Protein AF-A0A176S662-F1 (afdb_monomer_lite)

Structure (mmCIF, N/CA/C/O backbone):
data_AF-A0A176S662-F1
#
_entry.id   AF-A0A176S662-F1
#
loop_
_atom_site.group_PDB
_atom_site.id
_atom_site.type_symbol
_atom_site.label_atom_id
_atom_site.label_alt_id
_atom_site.label_comp_id
_atom_site.label_asym_id
_atom_site.label_entity_id
_atom_site.label_seq_id
_atom_site.pdbx_PDB_ins_code
_atom_site.Cartn_x
_atom_site.Cartn_y
_atom_site.Cartn_z
_atom_site.occupancy
_atom_site.B_iso_or_equiv
_atom_site.auth_seq_id
_atom_site.auth_comp_id
_atom_site.auth_asym_id
_atom_site.auth_atom_id
_atom_site.pdbx_PDB_model_num
ATOM 1 N N . MET A 1 1 ? 5.153 -6.484 -13.056 1.00 88.88 1 MET A N 1
ATOM 2 C CA . MET A 1 1 ? 5.310 -6.080 -11.660 1.00 88.88 1 MET A CA 1
ATOM 3 C C . MET A 1 1 ? 3.921 -5.932 -11.124 1.00 88.88 1 MET A C 1
ATOM 5 O O . MET A 1 1 ? 3.238 -4.948 -11.407 1.00 88.88 1 MET A O 1
ATOM 9 N N . ASP A 1 2 ? 3.489 -6.979 -10.466 1.00 92.06 2 ASP A N 1
ATOM 10 C CA . ASP A 1 2 ? 2.156 -7.032 -9.914 1.00 92.06 2 ASP A CA 1
ATOM 11 C C . ASP A 1 2 ? 2.210 -6.422 -8.511 1.00 92.06 2 ASP A C 1
ATOM 13 O O . ASP A 1 2 ? 3.280 -6.328 -7.903 1.00 92.06 2 ASP A O 1
ATOM 17 N N . TYR A 1 3 ? 1.083 -5.906 -8.039 1.00 94.19 3 TYR A N 1
ATOM 18 C CA . TYR A 1 3 ? 0.962 -5.378 -6.691 1.00 94.19 3 TYR A CA 1
ATOM 19 C C . TYR A 1 3 ? -0.307 -5.893 -6.036 1.00 94.19 3 TYR A C 1
ATOM 21 O O . TYR A 1 3 ? -1.312 -6.132 -6.710 1.00 94.19 3 TYR A O 1
ATOM 29 N N . ALA A 1 4 ? -0.255 -6.026 -4.716 1.00 95.94 4 ALA A N 1
ATOM 30 C CA . ALA A 1 4 ? -1.404 -6.392 -3.909 1.00 95.94 4 ALA A CA 1
ATOM 31 C C . ALA A 1 4 ? -1.339 -5.726 -2.536 1.00 95.94 4 ALA A C 1
ATOM 33 O O . ALA A 1 4 ? -0.268 -5.637 -1.923 1.00 95.94 4 ALA A O 1
ATOM 34 N N . THR A 1 5 ? -2.495 -5.286 -2.046 1.00 97.69 5 THR A N 1
ATOM 35 C CA . THR A 1 5 ? -2.676 -4.929 -0.640 1.00 97.69 5 THR A CA 1
ATOM 36 C C . THR A 1 5 ? -2.841 -6.179 0.217 1.00 97.69 5 THR A C 1
ATOM 38 O O . THR A 1 5 ? -3.388 -7.188 -0.223 1.00 97.69 5 THR A O 1
ATOM 41 N N . THR A 1 6 ? -2.377 -6.130 1.459 1.00 97.75 6 THR A N 1
ATOM 42 C CA . THR A 1 6 ? -2.610 -7.187 2.446 1.00 97.75 6 THR A CA 1
ATOM 43 C C . THR A 1 6 ? -2.925 -6.566 3.794 1.00 97.75 6 THR A C 1
ATOM 45 O O . THR A 1 6 ? -2.230 -5.643 4.237 1.00 97.75 6 THR A O 1
ATOM 48 N N . ASP A 1 7 ? -3.955 -7.109 4.437 1.00 98.12 7 ASP A N 1
ATOM 49 C CA . ASP A 1 7 ? -4.422 -6.684 5.750 1.00 98.12 7 ASP A CA 1
ATOM 50 C C . ASP A 1 7 ? -3.309 -6.705 6.802 1.00 98.12 7 ASP A C 1
ATOM 52 O O . ASP A 1 7 ? -2.432 -7.573 6.822 1.00 98.12 7 ASP A O 1
ATOM 56 N N . GLY A 1 8 ? -3.387 -5.736 7.709 1.00 96.38 8 GLY A N 1
ATOM 57 C CA . GLY A 1 8 ? -2.621 -5.707 8.948 1.00 96.38 8 GLY A CA 1
ATOM 58 C C . GLY A 1 8 ? -3.579 -5.535 10.118 1.00 96.38 8 GLY A C 1
ATOM 59 O O . GLY A 1 8 ? -4.413 -6.397 10.383 1.00 96.38 8 GLY A O 1
ATOM 60 N N . THR A 1 9 ? -3.480 -4.408 10.821 1.00 95.88 9 THR A N 1
ATOM 61 C CA . THR A 1 9 ? -4.537 -3.979 11.753 1.00 95.88 9 THR A CA 1
ATOM 62 C C . THR A 1 9 ? -5.648 -3.190 11.057 1.00 95.88 9 THR A C 1
ATOM 64 O O . THR A 1 9 ? -6.746 -3.100 11.601 1.00 95.88 9 THR A O 1
ATOM 67 N N . ALA A 1 10 ? -5.374 -2.639 9.869 1.00 96.38 10 ALA A N 1
ATOM 68 C CA . ALA A 1 10 ? -6.380 -2.150 8.933 1.00 96.38 10 ALA A CA 1
ATOM 69 C C . ALA A 1 10 ? -6.897 -3.323 8.096 1.00 96.38 10 ALA A C 1
ATOM 71 O O . ALA A 1 10 ? -6.092 -4.109 7.588 1.00 96.38 10 ALA A O 1
ATOM 72 N N . LEU A 1 11 ? -8.221 -3.421 7.965 1.00 95.50 11 LEU A N 1
ATOM 73 C CA . LEU A 1 11 ? -8.911 -4.503 7.266 1.00 95.50 11 LEU A CA 1
ATOM 74 C C . LEU A 1 11 ? -9.571 -4.016 5.975 1.00 95.50 11 LEU A C 1
ATOM 76 O O . LEU A 1 11 ? -10.255 -2.984 5.958 1.00 95.50 11 LEU A O 1
ATOM 80 N N . GLU A 1 12 ? -9.420 -4.801 4.912 1.00 96.69 12 GLU A N 1
ATOM 81 C CA . GLU A 1 12 ? -10.128 -4.605 3.652 1.00 96.69 12 GLU A CA 1
ATOM 82 C C . GLU A 1 12 ? -11.653 -4.537 3.866 1.00 96.69 12 GLU A C 1
ATOM 84 O O . GLU A 1 12 ? -12.249 -5.273 4.656 1.00 96.69 12 GLU A O 1
ATOM 89 N N . GLY A 1 13 ? -12.303 -3.605 3.167 1.00 94.88 13 GLY A N 1
ATOM 90 C CA . GLY A 1 13 ? -13.748 -3.385 3.220 1.00 94.88 13 GLY A CA 1
ATOM 91 C C . GLY A 1 13 ? -14.235 -2.658 4.477 1.00 94.88 13 GLY A C 1
ATOM 92 O O . GLY A 1 13 ? -15.403 -2.275 4.525 1.00 94.88 13 GLY A O 1
ATOM 93 N N . THR A 1 14 ? -13.359 -2.432 5.463 1.00 93.19 14 THR A N 1
ATOM 94 C CA . THR A 1 14 ? -13.676 -1.682 6.691 1.00 93.19 14 THR A CA 1
ATOM 95 C C . THR A 1 14 ? -12.854 -0.406 6.817 1.00 93.19 14 THR A C 1
ATOM 97 O O . THR A 1 14 ? -13.419 0.649 7.080 1.00 93.19 14 THR A O 1
ATOM 100 N N . ASP A 1 15 ? -11.537 -0.503 6.625 1.00 94.44 15 ASP A N 1
ATOM 101 C CA . ASP A 1 15 ? -10.590 0.605 6.811 1.00 94.44 15 ASP A CA 1
ATOM 102 C C . ASP A 1 15 ? -10.035 1.114 5.466 1.00 94.44 15 ASP A C 1
ATOM 104 O O . ASP A 1 15 ? -9.707 2.290 5.305 1.00 94.44 15 ASP A O 1
ATOM 108 N N . TYR A 1 16 ? -9.954 0.236 4.464 1.00 95.94 16 TYR A N 1
ATOM 109 C CA . TYR A 1 16 ? -9.534 0.570 3.104 1.00 95.94 16 TYR A CA 1
ATOM 110 C C . TYR A 1 16 ? -10.192 -0.365 2.084 1.00 95.94 16 TYR A C 1
ATOM 112 O O . TYR A 1 16 ? -10.697 -1.434 2.430 1.00 95.94 16 TYR A O 1
ATOM 120 N N . VAL A 1 17 ? -10.206 0.035 0.815 1.00 97.31 17 VAL A N 1
ATOM 121 C CA . VAL A 1 17 ? -10.619 -0.836 -0.293 1.00 97.31 17 VAL A CA 1
ATOM 122 C C . VAL A 1 17 ? -9.396 -1.610 -0.768 1.00 97.31 17 VAL A C 1
ATOM 124 O O . VAL A 1 17 ? -8.416 -0.995 -1.192 1.00 97.31 17 VAL A O 1
ATOM 127 N N . GLY A 1 18 ? -9.457 -2.940 -0.684 1.00 96.12 18 GLY A N 1
ATOM 128 C CA . GLY A 1 18 ? -8.407 -3.823 -1.177 1.00 96.12 18 GLY A CA 1
ATOM 129 C C . GLY A 1 18 ? -8.163 -3.600 -2.662 1.00 96.12 18 GLY A C 1
ATOM 130 O O . GLY A 1 18 ? -9.102 -3.380 -3.430 1.00 96.12 18 GLY A O 1
ATOM 131 N N . ASP A 1 19 ? -6.895 -3.621 -3.060 1.00 96.88 19 ASP A N 1
ATOM 132 C CA . ASP A 1 19 ? -6.506 -3.377 -4.441 1.00 96.88 19 ASP A CA 1
ATOM 133 C C . ASP A 1 19 ? -5.398 -4.330 -4.883 1.00 96.88 19 ASP A C 1
ATOM 135 O O . ASP A 1 19 ? -4.455 -4.638 -4.146 1.00 96.88 19 ASP A O 1
ATOM 139 N N . THR A 1 20 ? -5.518 -4.785 -6.125 1.00 96.19 20 THR A N 1
ATOM 140 C CA . THR A 1 20 ? -4.510 -5.601 -6.797 1.00 96.19 20 THR A CA 1
ATOM 141 C C . THR A 1 20 ? -4.406 -5.156 -8.243 1.00 96.19 20 THR A C 1
ATOM 143 O O . THR A 1 20 ? -5.398 -4.779 -8.869 1.00 96.19 20 THR A O 1
ATOM 146 N N . GLY A 1 21 ? -3.209 -5.222 -8.810 1.00 94.25 21 GLY A N 1
ATOM 147 C CA . GLY A 1 21 ? -3.031 -4.795 -10.185 1.00 94.25 21 GLY A CA 1
ATOM 148 C C . GLY A 1 21 ? -1.631 -5.014 -10.707 1.00 94.25 21 GLY A C 1
ATOM 149 O O . GLY A 1 21 ? -0.821 -5.725 -10.119 1.00 94.25 21 GLY A O 1
ATOM 150 N N . ARG A 1 22 ? -1.353 -4.390 -11.851 1.00 92.19 22 ARG A N 1
ATOM 151 C CA . ARG A 1 22 ? -0.073 -4.512 -12.542 1.00 92.19 22 ARG A CA 1
ATOM 152 C C . ARG A 1 22 ? 0.472 -3.154 -12.933 1.00 92.19 22 ARG A C 1
ATOM 154 O O . ARG A 1 22 ? -0.137 -2.416 -13.704 1.00 92.19 22 ARG A O 1
ATOM 161 N N . LEU A 1 23 ? 1.678 -2.877 -12.464 1.00 90.12 23 LEU A N 1
ATOM 162 C CA . LEU A 1 23 ? 2.497 -1.769 -12.916 1.00 90.12 23 LEU A CA 1
ATOM 163 C C . LEU A 1 23 ? 3.383 -2.249 -14.071 1.00 90.12 23 LEU A C 1
ATOM 165 O O . LEU A 1 23 ? 4.024 -3.306 -14.012 1.00 90.12 23 LEU A O 1
ATOM 169 N N . THR A 1 24 ? 3.393 -1.472 -15.152 1.00 88.62 24 THR A N 1
ATOM 170 C CA . THR A 1 24 ? 4.159 -1.791 -16.359 1.00 88.62 24 THR A CA 1
ATOM 171 C C . THR A 1 24 ? 5.200 -0.715 -16.602 1.00 88.62 24 THR A C 1
ATOM 173 O O . THR A 1 24 ? 4.865 0.459 -16.761 1.00 88.62 24 THR A O 1
ATOM 176 N N . TRP A 1 25 ? 6.452 -1.149 -16.664 1.00 89.19 25 TRP A N 1
ATOM 177 C CA . TRP A 1 25 ? 7.569 -0.377 -17.185 1.00 89.19 25 TRP A CA 1
ATOM 178 C C . TRP A 1 25 ? 7.939 -0.960 -18.542 1.00 89.19 25 TRP A C 1
ATOM 180 O O . TRP A 1 25 ? 8.109 -2.175 -18.673 1.00 89.19 25 TRP A O 1
ATOM 190 N N . LEU A 1 26 ? 7.987 -0.103 -19.558 1.00 88.75 26 LEU A N 1
ATOM 191 C CA . LEU A 1 26 ? 8.500 -0.479 -20.871 1.00 88.75 26 LEU A CA 1
ATOM 192 C C . LEU A 1 26 ? 10.032 -0.509 -20.836 1.00 88.75 26 LEU A C 1
ATOM 194 O O . LEU A 1 26 ? 10.649 0.007 -19.905 1.00 88.75 26 LEU A O 1
ATOM 198 N N . ASP A 1 27 ? 10.647 -1.107 -21.853 1.00 85.75 27 ASP A N 1
ATOM 199 C CA . ASP A 1 27 ? 12.105 -1.116 -21.964 1.00 85.75 27 ASP A CA 1
ATOM 200 C C . ASP A 1 27 ? 12.665 0.318 -21.939 1.00 85.75 27 ASP A C 1
ATOM 202 O O . ASP A 1 27 ? 12.169 1.208 -22.634 1.00 85.75 27 ASP A O 1
ATOM 206 N N . GLY A 1 28 ? 13.659 0.548 -21.082 1.00 87.62 28 GLY A N 1
ATOM 207 C CA . GLY A 1 28 ? 14.241 1.870 -20.834 1.00 87.62 28 GLY A CA 1
ATOM 208 C C . GLY A 1 28 ? 13.395 2.846 -19.999 1.00 87.62 28 GLY A C 1
ATOM 209 O O . GLY A 1 28 ? 13.873 3.945 -19.718 1.00 87.62 28 GLY A O 1
ATOM 210 N N . ASP A 1 29 ? 12.178 2.490 -19.571 1.00 88.94 29 ASP A N 1
ATOM 211 C CA . ASP A 1 29 ? 11.369 3.331 -18.681 1.00 88.94 29 ASP A CA 1
ATOM 212 C C . ASP A 1 29 ? 11.796 3.153 -17.219 1.00 88.94 29 ASP A C 1
ATOM 214 O O . ASP A 1 29 ? 11.579 2.108 -16.609 1.00 88.94 29 ASP A O 1
ATOM 218 N N . SER A 1 30 ? 12.369 4.205 -16.641 1.00 87.56 30 SER A N 1
ATOM 219 C CA . SER A 1 30 ? 12.741 4.290 -15.224 1.00 87.56 30 SER A CA 1
ATOM 220 C C . SER A 1 30 ? 11.846 5.245 -14.428 1.00 87.56 30 SER A C 1
ATOM 222 O O . SER A 1 30 ? 12.149 5.586 -13.286 1.00 87.56 30 SER A O 1
ATOM 224 N N . SER A 1 31 ? 10.739 5.700 -15.019 1.00 91.56 31 SER A N 1
ATOM 225 C CA . SER A 1 31 ? 9.840 6.669 -14.396 1.00 91.56 31 SER A CA 1
ATOM 226 C C . SER A 1 31 ? 9.036 6.022 -13.275 1.00 91.56 31 SER A C 1
ATOM 228 O O . SER A 1 31 ? 8.534 4.901 -13.421 1.00 91.56 31 SER A O 1
ATOM 230 N N . ASN A 1 32 ? 8.813 6.768 -12.196 1.00 91.12 32 ASN A N 1
ATOM 231 C CA . ASN A 1 32 ? 7.939 6.338 -11.109 1.00 91.12 32 ASN A CA 1
ATOM 232 C C . ASN A 1 32 ? 6.531 6.010 -11.632 1.00 91.12 32 ASN A C 1
ATOM 234 O O . ASN A 1 32 ? 6.001 6.686 -12.519 1.00 91.12 32 ASN A O 1
ATOM 238 N N . LYS A 1 33 ? 5.919 4.974 -11.058 1.00 90.75 33 LYS A N 1
ATOM 239 C CA . LYS A 1 33 ? 4.506 4.641 -11.250 1.00 90.75 33 LYS A CA 1
ATOM 240 C C . LYS A 1 33 ? 3.788 4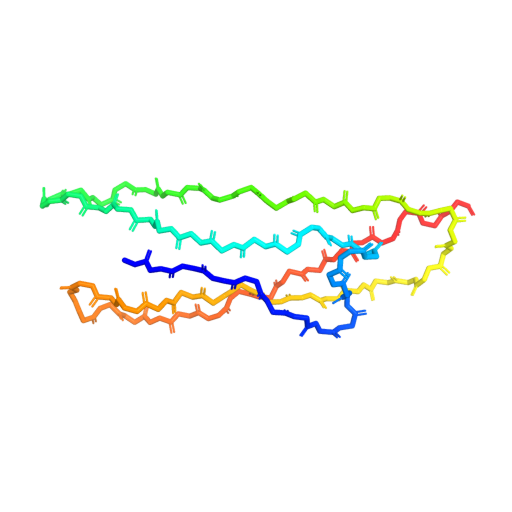.815 -9.919 1.00 90.75 33 LYS A C 1
ATOM 242 O O . LYS A 1 33 ? 4.378 4.593 -8.865 1.00 90.75 33 LYS A O 1
ATOM 247 N N . THR A 1 34 ? 2.530 5.230 -9.975 1.00 91.94 34 THR A N 1
ATOM 248 C CA . THR A 1 34 ? 1.723 5.522 -8.789 1.00 91.94 34 THR A CA 1
ATOM 249 C C . THR A 1 34 ? 0.525 4.590 -8.754 1.00 91.94 34 THR A C 1
ATOM 251 O O . THR A 1 34 ? -0.113 4.362 -9.779 1.00 91.94 34 THR A O 1
ATOM 254 N N . LEU A 1 35 ? 0.226 4.082 -7.565 1.00 91.19 35 LEU A N 1
ATOM 255 C CA . LEU A 1 35 ? -1.001 3.366 -7.229 1.00 91.19 35 LEU A CA 1
ATOM 256 C C . LEU A 1 35 ? -1.814 4.223 -6.253 1.00 91.19 35 LEU A C 1
ATOM 258 O O . LEU A 1 35 ? -1.244 5.015 -5.502 1.00 91.19 35 LEU A O 1
ATOM 262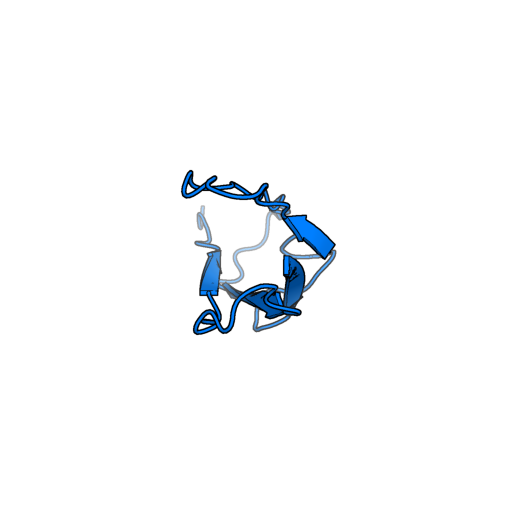 N N . THR A 1 36 ? -3.139 4.119 -6.297 1.00 94.25 36 THR A N 1
ATOM 263 C CA . THR A 1 36 ? -4.047 4.900 -5.443 1.00 94.25 36 THR A CA 1
ATOM 264 C C . THR A 1 36 ? -4.945 3.945 -4.679 1.00 94.25 36 THR A C 1
ATOM 266 O O . THR A 1 36 ? -5.780 3.282 -5.281 1.00 94.25 36 THR A O 1
ATOM 269 N N . ILE A 1 37 ? -4.782 3.900 -3.358 1.00 94.62 37 ILE A N 1
ATOM 270 C CA . ILE A 1 37 ? -5.619 3.093 -2.466 1.00 94.62 37 ILE A CA 1
ATOM 271 C C . ILE A 1 37 ? -6.695 3.989 -1.859 1.00 94.62 37 ILE A C 1
ATOM 273 O O . ILE A 1 37 ? -6.396 5.071 -1.353 1.00 94.62 37 ILE A O 1
ATOM 277 N N . THR A 1 38 ? -7.949 3.544 -1.918 1.00 95.56 38 THR A N 1
ATOM 278 C CA . THR A 1 38 ? -9.080 4.275 -1.330 1.00 95.56 38 THR A CA 1
ATOM 279 C C . THR A 1 38 ? -9.213 3.915 0.145 1.00 95.56 38 THR A C 1
ATOM 281 O O . THR A 1 38 ? -9.280 2.735 0.484 1.00 95.56 38 THR A O 1
ATOM 284 N N . LEU A 1 39 ? -9.274 4.923 1.016 1.00 94.25 39 LEU A N 1
ATOM 285 C CA . LEU A 1 39 ? -9.543 4.739 2.443 1.00 94.25 39 LEU A CA 1
ATOM 286 C C . LEU A 1 39 ? -11.046 4.791 2.712 1.00 94.25 39 LEU A C 1
ATOM 288 O O . LEU A 1 39 ? -11.773 5.536 2.051 1.00 94.25 39 LEU A O 1
ATOM 292 N N . ILE A 1 40 ? -11.500 4.003 3.682 1.00 92.75 40 ILE A N 1
ATOM 293 C CA . ILE A 1 40 ? -12.890 4.000 4.131 1.00 92.75 40 ILE A CA 1
ATOM 294 C C . ILE A 1 40 ? -12.940 4.769 5.446 1.00 92.75 40 ILE A C 1
ATOM 296 O O . ILE A 1 40 ? -12.431 4.311 6.465 1.00 92.75 40 ILE A O 1
ATOM 300 N N . ASP A 1 41 ? -13.547 5.950 5.402 1.00 85.62 41 ASP A N 1
ATOM 301 C CA . ASP A 1 41 ? -13.771 6.765 6.591 1.00 85.62 41 ASP A CA 1
ATOM 302 C C . ASP A 1 41 ? -14.952 6.204 7.396 1.00 85.62 41 ASP A C 1
ATOM 304 O O . ASP A 1 41 ? -16.029 5.935 6.847 1.00 85.62 41 ASP A O 1
ATOM 308 N N . ASN A 1 42 ? -14.752 6.012 8.699 1.00 77.50 42 ASN A N 1
ATOM 309 C CA . ASN A 1 42 ? -15.795 5.565 9.606 1.00 77.50 42 ASN A CA 1
ATOM 310 C C . ASN A 1 42 ? -15.816 6.420 10.880 1.00 77.50 42 ASN A C 1
ATOM 312 O O . ASN A 1 42 ? -14.798 6.887 11.369 1.00 77.50 42 ASN A O 1
ATOM 316 N N . SER A 1 43 ? -17.008 6.628 11.446 1.00 74.31 43 SER A N 1
ATOM 317 C CA . SER A 1 43 ? -17.221 7.602 12.528 1.00 74.31 43 SER A CA 1
ATOM 318 C C . SER A 1 43 ? -16.755 7.139 13.915 1.00 74.31 43 SER A C 1
ATOM 320 O O . SER A 1 43 ? -17.149 7.737 14.918 1.00 74.31 43 SER A O 1
ATOM 322 N N . THR A 1 44 ? -16.029 6.026 14.007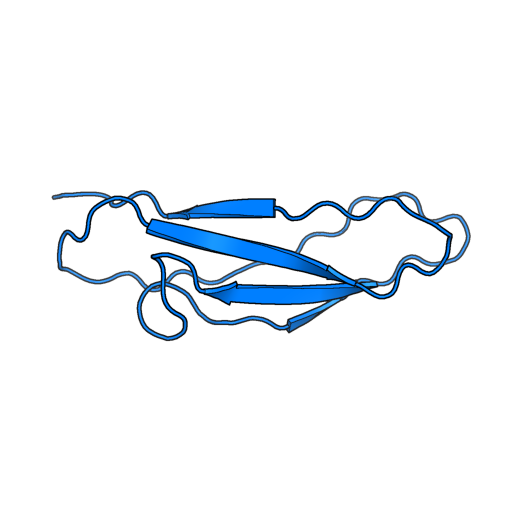 1.00 78.25 44 THR A N 1
ATOM 323 C CA . THR A 1 44 ? -15.574 5.466 15.281 1.00 78.25 44 THR A CA 1
ATOM 324 C C . THR A 1 44 ? -14.079 5.679 15.372 1.00 78.25 44 THR A C 1
ATOM 326 O O . THR A 1 44 ? -13.367 5.262 14.473 1.00 78.25 44 THR A O 1
ATOM 329 N N . SER A 1 45 ? -13.585 6.258 16.468 1.00 80.06 45 SER A N 1
ATOM 330 C CA . SER A 1 45 ? -12.136 6.292 16.667 1.00 80.06 45 SER A CA 1
ATOM 331 C C . SER A 1 45 ? -11.640 4.876 16.927 1.00 80.06 45 SER A C 1
ATOM 333 O O . SER A 1 45 ? -12.072 4.212 17.878 1.00 80.06 45 SER A O 1
ATOM 335 N N . GLN A 1 46 ? -10.758 4.400 16.056 1.00 80.94 46 GLN A N 1
ATOM 336 C CA . GLN A 1 46 ? -10.187 3.056 16.146 1.00 80.94 46 GLN A CA 1
ATOM 337 C C . GLN A 1 46 ? -8.672 3.088 16.380 1.00 80.94 46 GLN A C 1
ATOM 339 O O . GLN A 1 46 ? -8.041 2.034 16.492 1.00 80.94 46 GLN A O 1
ATOM 344 N N . GLY A 1 47 ? -8.106 4.293 16.509 1.00 88.06 47 GLY A N 1
ATOM 345 C CA . GLY A 1 47 ? -6.670 4.524 16.555 1.00 88.06 47 GLY A CA 1
ATOM 346 C C . GLY A 1 47 ? -5.997 4.251 15.208 1.00 88.06 47 GLY A C 1
ATOM 347 O O . GLY A 1 47 ? -6.625 3.821 14.244 1.00 88.06 47 GLY A O 1
ATOM 348 N N . ASN A 1 48 ? -4.688 4.494 15.142 1.00 93.06 48 ASN A N 1
ATOM 349 C CA . ASN A 1 48 ? -3.935 4.281 13.909 1.00 93.06 48 ASN A CA 1
ATOM 350 C C . ASN A 1 48 ? -3.892 2.797 13.541 1.00 93.06 48 ASN A C 1
ATOM 352 O O . ASN A 1 48 ? -3.579 1.942 14.377 1.00 93.06 48 ASN A O 1
ATOM 356 N N . LYS A 1 49 ? -4.119 2.511 12.262 1.00 94.50 49 LYS A N 1
ATOM 357 C CA . LYS A 1 49 ? -4.117 1.152 11.719 1.00 94.50 49 LYS A CA 1
ATOM 358 C C . LYS A 1 49 ? -3.152 1.021 10.557 1.00 94.50 49 LYS A C 1
ATOM 360 O O . LYS A 1 49 ? -2.819 2.010 9.912 1.00 94.50 49 LYS A O 1
ATOM 365 N N . THR A 1 50 ? -2.695 -0.195 10.282 1.00 96.94 50 THR A N 1
ATOM 366 C CA . THR A 1 50 ? -1.730 -0.457 9.213 1.00 96.94 50 THR A CA 1
ATOM 367 C C . THR A 1 50 ? -2.183 -1.561 8.276 1.00 96.94 50 THR A C 1
ATOM 369 O O . THR A 1 50 ? -2.777 -2.547 8.707 1.00 96.94 50 THR A O 1
ATOM 372 N N . PHE A 1 51 ? -1.850 -1.413 7.001 1.00 97.62 51 PHE A N 1
ATOM 373 C CA . PHE A 1 51 ? -1.877 -2.480 6.001 1.00 97.62 51 PHE A CA 1
ATOM 374 C C . PHE A 1 51 ? -0.568 -2.439 5.206 1.00 97.62 51 PHE A C 1
ATOM 376 O O . PHE A 1 51 ? 0.249 -1.528 5.377 1.00 97.62 51 PHE A O 1
ATOM 383 N N . THR A 1 52 ? -0.336 -3.433 4.358 1.00 97.81 52 THR A N 1
ATOM 384 C CA . THR A 1 52 ? 0.880 -3.503 3.537 1.00 97.81 52 THR A CA 1
ATOM 385 C C . THR A 1 52 ? 0.554 -3.517 2.053 1.00 97.81 52 THR A C 1
ATOM 387 O O . THR A 1 52 ? -0.509 -3.979 1.647 1.00 97.81 52 THR A O 1
ATOM 390 N N . VAL A 1 53 ? 1.479 -3.004 1.244 1.00 96.06 53 VAL A N 1
ATOM 391 C CA . VAL A 1 53 ? 1.481 -3.139 -0.213 1.00 96.06 53 VAL A CA 1
ATOM 392 C C . VAL A 1 53 ? 2.731 -3.912 -0.599 1.00 96.06 53 VAL A C 1
ATOM 394 O O . VAL A 1 53 ? 3.850 -3.516 -0.260 1.00 96.06 53 VAL A O 1
ATOM 397 N N . THR A 1 54 ? 2.535 -5.017 -1.307 1.00 93.94 54 THR A N 1
ATOM 398 C CA . THR A 1 54 ? 3.616 -5.868 -1.806 1.00 93.94 54 THR A CA 1
ATOM 399 C C . THR A 1 54 ? 3.728 -5.721 -3.314 1.00 93.94 54 THR A C 1
ATOM 401 O O . THR A 1 54 ? 2.717 -5.591 -4.004 1.00 93.94 54 THR A O 1
ATOM 404 N N . LEU A 1 55 ? 4.961 -5.714 -3.816 1.00 92.25 55 LEU A N 1
ATOM 405 C CA . LEU A 1 55 ? 5.255 -5.858 -5.237 1.00 92.25 55 LEU A CA 1
ATOM 406 C C . LEU A 1 55 ? 5.731 -7.289 -5.497 1.00 92.25 55 LEU A C 1
ATOM 408 O O . LEU A 1 55 ? 6.479 -7.843 -4.692 1.00 92.25 55 LEU A O 1
ATOM 412 N N . SER A 1 56 ? 5.321 -7.875 -6.618 1.00 90.62 56 SER A N 1
ATOM 413 C CA . SER A 1 56 ? 5.723 -9.216 -7.047 1.00 90.62 56 SER A CA 1
ATOM 414 C C . SER A 1 56 ? 6.000 -9.274 -8.550 1.00 90.62 56 SER A C 1
ATOM 416 O O . SER A 1 56 ? 5.709 -8.345 -9.308 1.00 90.62 56 SER A O 1
ATOM 418 N N . ASP A 1 57 ? 6.598 -10.382 -8.988 1.00 88.00 57 ASP A N 1
ATOM 419 C CA . ASP A 1 57 ? 6.928 -10.653 -10.393 1.00 88.00 57 ASP A CA 1
ATOM 420 C C . ASP A 1 57 ? 7.772 -9.539 -11.051 1.00 88.00 57 ASP A C 1
ATOM 422 O O . ASP A 1 57 ? 7.325 -8.846 -11.985 1.00 88.00 57 ASP A O 1
ATOM 426 N N . PRO A 1 58 ? 9.017 -9.341 -10.565 1.00 83.38 58 PRO A N 1
ATOM 427 C CA . PRO A 1 58 ? 9.926 -8.359 -11.124 1.00 83.38 58 PRO A CA 1
ATOM 428 C C . PRO A 1 58 ? 10.442 -8.844 -12.480 1.00 83.38 58 PRO A C 1
ATOM 430 O O . PRO A 1 58 ? 10.954 -9.953 -12.616 1.00 83.38 58 PRO A O 1
ATOM 433 N N . THR A 1 59 ? 10.368 -7.991 -13.498 1.00 73.88 59 THR A N 1
ATOM 434 C CA . THR A 1 59 ? 10.835 -8.321 -14.854 1.00 73.88 59 THR A CA 1
ATOM 435 C C . THR A 1 59 ? 12.359 -8.289 -15.010 1.00 73.88 59 THR A C 1
ATOM 437 O O . THR A 1 59 ? 12.865 -8.795 -16.006 1.00 73.88 59 THR A O 1
ATOM 440 N N . SER A 1 60 ? 13.105 -7.709 -14.061 1.00 68.69 60 SER A N 1
ATOM 441 C CA . SER A 1 60 ? 14.544 -7.436 -14.225 1.00 68.69 60 SER A CA 1
ATOM 442 C C . SER A 1 60 ? 15.364 -7.533 -12.930 1.00 68.69 60 SER A C 1
ATOM 444 O O . SER A 1 60 ? 16.178 -6.655 -12.657 1.00 68.69 60 SER A O 1
ATOM 446 N N . GLY A 1 61 ? 15.144 -8.569 -12.110 1.00 68.75 61 GLY A N 1
ATOM 447 C CA . GLY A 1 61 ? 15.963 -8.815 -10.908 1.00 68.75 61 GLY A CA 1
ATOM 448 C C . GLY A 1 61 ? 15.953 -7.670 -9.889 1.00 68.75 61 GLY A C 1
ATOM 449 O O . GLY A 1 61 ? 16.914 -7.511 -9.147 1.00 68.75 61 GLY A O 1
ATOM 450 N N . ALA A 1 62 ? 14.899 -6.851 -9.906 1.00 78.00 62 ALA A N 1
ATOM 451 C CA . ALA A 1 62 ? 14.730 -5.750 -8.976 1.00 78.00 62 ALA A CA 1
ATOM 452 C C . ALA A 1 62 ? 14.582 -6.287 -7.550 1.00 78.00 62 ALA A C 1
ATOM 454 O O . ALA A 1 62 ? 13.851 -7.257 -7.330 1.00 78.00 62 ALA A O 1
ATOM 455 N N . ASP A 1 63 ? 15.233 -5.620 -6.600 1.00 78.94 63 ASP A N 1
ATOM 456 C CA . ASP A 1 63 ? 14.973 -5.842 -5.186 1.00 78.94 63 ASP A CA 1
ATOM 457 C C . ASP A 1 63 ? 13.554 -5.361 -4.876 1.00 78.94 63 ASP A C 1
ATOM 459 O O . ASP A 1 63 ? 13.169 -4.231 -5.188 1.00 78.94 63 ASP A O 1
ATOM 463 N N . LEU A 1 64 ? 12.751 -6.262 -4.317 1.00 83.00 64 LEU A N 1
ATOM 464 C CA . LEU A 1 64 ? 11.375 -5.981 -3.947 1.00 83.00 64 LEU A CA 1
ATOM 465 C C . LEU A 1 64 ? 11.315 -5.645 -2.465 1.00 83.00 64 LEU A C 1
ATOM 467 O O . LEU A 1 64 ? 11.737 -6.433 -1.620 1.00 83.00 64 LEU A O 1
ATOM 471 N N . GLU A 1 65 ? 10.736 -4.491 -2.161 1.00 80.00 65 GLU A N 1
ATOM 472 C CA . GLU A 1 65 ? 1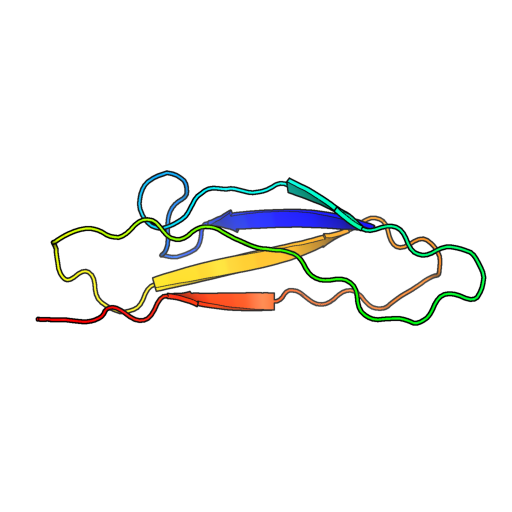0.436 -4.079 -0.797 1.00 80.00 65 GLU A CA 1
ATOM 473 C C . GLU A 1 65 ? 8.924 -4.083 -0.569 1.00 80.00 65 GLU A C 1
ATOM 475 O O . GLU A 1 65 ? 8.123 -3.871 -1.481 1.00 80.00 65 GLU A O 1
ATOM 480 N N . THR A 1 66 ? 8.531 -4.346 0.674 1.00 89.06 66 THR A N 1
ATOM 481 C CA . THR A 1 66 ? 7.144 -4.198 1.120 1.00 89.06 66 THR A CA 1
ATOM 482 C C . THR A 1 66 ? 6.974 -2.814 1.723 1.00 89.06 66 THR A C 1
ATOM 484 O O . THR A 1 66 ? 7.752 -2.416 2.590 1.00 89.06 66 THR A O 1
ATOM 487 N N . ALA A 1 67 ? 5.938 -2.095 1.298 1.00 91.88 67 ALA A N 1
ATOM 488 C CA . ALA A 1 67 ? 5.578 -0.819 1.893 1.00 91.88 67 ALA A CA 1
ATOM 489 C C . ALA A 1 67 ? 4.518 -1.031 2.981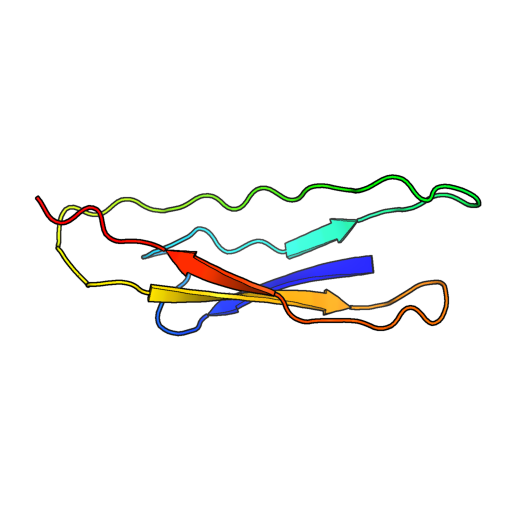 1.00 91.88 67 ALA A C 1
ATOM 491 O O . ALA A 1 67 ? 3.472 -1.626 2.724 1.00 91.88 67 ALA A O 1
ATOM 492 N N . THR A 1 68 ? 4.761 -0.510 4.183 1.00 95.50 68 THR A N 1
ATOM 493 C CA . THR A 1 68 ? 3.742 -0.429 5.239 1.00 95.50 68 THR A CA 1
ATOM 494 C C . THR A 1 68 ? 3.040 0.918 5.153 1.00 95.50 68 THR A C 1
ATOM 496 O O . THR A 1 68 ? 3.692 1.961 5.199 1.00 95.50 68 THR A O 1
ATOM 499 N N . VAL A 1 69 ? 1.713 0.898 5.062 1.00 94.88 69 VAL A N 1
ATOM 500 C CA . VAL A 1 69 ? 0.871 2.095 5.045 1.00 94.88 69 VAL A CA 1
ATOM 501 C C . VAL A 1 69 ? 0.180 2.228 6.394 1.00 94.88 69 VAL A C 1
ATOM 503 O O . VAL A 1 69 ? -0.441 1.279 6.866 1.00 94.88 69 VAL A O 1
ATOM 506 N N . THR A 1 70 ? 0.270 3.412 6.999 1.00 95.31 70 THR A N 1
ATOM 507 C CA . THR A 1 70 ? -0.436 3.745 8.242 1.00 95.31 70 THR A CA 1
ATOM 508 C C . THR A 1 70 ? -1.596 4.682 7.935 1.00 95.31 70 THR A C 1
ATOM 510 O O . THR A 1 70 ? -1.387 5.786 7.436 1.00 95.31 70 THR A O 1
ATOM 513 N N . ILE A 1 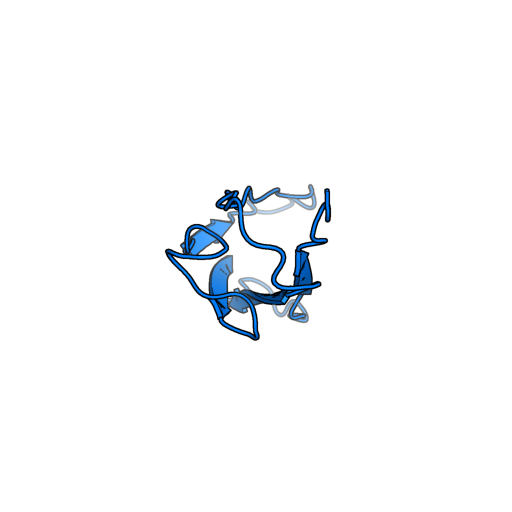71 ? -2.808 4.252 8.272 1.00 92.62 71 ILE A N 1
ATOM 514 C CA . ILE A 1 71 ? -4.003 5.090 8.312 1.00 92.62 71 ILE A CA 1
ATOM 515 C C . ILE A 1 71 ? -3.987 5.819 9.654 1.00 92.62 71 ILE A C 1
ATOM 517 O O . ILE A 1 71 ? -3.963 5.183 10.713 1.00 92.62 71 ILE A O 1
ATOM 521 N N . ILE A 1 72 ? -3.933 7.148 9.599 1.00 91.19 72 ILE A N 1
ATOM 522 C CA . ILE A 1 72 ? -3.982 8.005 10.783 1.00 91.19 72 ILE A CA 1
ATOM 523 C C . ILE A 1 72 ? -5.440 8.364 11.039 1.00 91.19 72 ILE A C 1
ATOM 525 O O . ILE A 1 72 ? -6.070 8.984 10.187 1.00 91.19 72 ILE A O 1
ATOM 529 N N . ASP A 1 73 ? -5.940 7.958 12.202 1.00 85.00 73 ASP A N 1
ATOM 530 C CA . ASP A 1 73 ? -7.292 8.272 12.669 1.00 85.00 73 ASP A CA 1
ATOM 531 C C . ASP A 1 73 ? -7.358 9.767 13.005 1.00 85.00 73 ASP A C 1
ATOM 533 O O . ASP A 1 73 ? -6.579 10.263 13.828 1.00 85.00 73 ASP A O 1
ATOM 537 N N . ASP A 1 74 ? -8.268 10.502 12.369 1.00 75.19 74 ASP A N 1
ATOM 538 C CA . ASP A 1 74 ? -8.580 11.878 12.737 1.00 75.19 74 ASP A CA 1
ATOM 539 C C . ASP A 1 74 ? -9.610 11.876 13.870 1.00 75.19 74 ASP A C 1
ATOM 541 O O . ASP A 1 74 ? -10.766 12.267 13.723 1.00 75.19 74 ASP A O 1
ATOM 545 N N . ALA A 1 75 ? -9.170 11.410 15.041 1.00 62.62 75 ALA A N 1
ATOM 546 C CA . ALA A 1 75 ? -9.993 11.398 16.242 1.00 62.62 75 ALA A CA 1
ATOM 547 C C . ALA A 1 75 ? -10.633 12.782 16.469 1.00 62.62 75 ALA A C 1
ATOM 549 O O . ALA A 1 75 ? -9.932 13.793 16.592 1.00 62.62 75 ALA A O 1
ATOM 550 N N . LYS A 1 76 ? -11.968 12.814 16.509 1.00 56.06 76 LYS A N 1
ATOM 551 C CA . LYS A 1 76 ? -12.761 14.029 16.718 1.00 56.06 76 LYS A CA 1
ATOM 552 C C . LYS A 1 76 ? -13.024 14.316 18.193 1.00 56.06 76 LYS A C 1
ATOM 554 O O . LYS A 1 76 ? -13.280 13.351 18.948 1.00 56.06 76 LYS A O 1
#

Secondary structure (DSSP, 8-state):
-EEEEEESSS-BTTTB---EEE----TT--------PPB---SS----EEEEEEEE--TT-PPP-PEEEEEPP---

pLDDT: mean 89.22, std 8.65, range [56.06, 98.12]

InterPro domains:
  IPR003644 Na-Ca exchanger/integrin-beta4 [PF03160] (2-74)
  IPR038081 CalX-like domain superfamily [G3DSA:2.60.40.2030] (1-75)
  IPR038081 CalX-like domain superfamily [SSF141072] (2-75)
  IPR051171 Calcium/Cation Antiporter [PTHR11878] (2-74)

Foldseek 3Di:
DKKWKFADQQDDPAFWPTDIGDDDDDVPRPDDDDDDIGTDDDPDPPAKGKIKMWDDDDPPPDDTDIDIDIDGGPND

Sequence (76 aa):
MDYATTDGTALEGTDYVGDTGRLTWLDGDSSNKTLTITLIDNSTSQGNKTFTVTLSDPTSGADLETATVTIIDDAK

Radius of gyration: 14.73 Å; chains: 1; bounding box: 33×25×39 Å

Organism: NCBI:txid1003181